Protein AF-A0A3G9IB87-F1 (afdb_monomer_lite)

pLDDT: mean 72.56, std 16.39, range [36.03, 95.62]

Foldseek 3Di:
DVQVVVLVVLADLQCLVCVQVVVQVSNQVVQVVVCLVPVQWQKKFWAWLQQWTSWIWGDDPPDIDIDDPVQTDRCNPPPQSVVLNPDDASDKDKDPWDQPAGPNDGDDDTWIKIWHWHQSDPVPPPDDDPGDRITGTMIITGHDD

InterPro domains:
  IPR029151 Periplasmic sensor-like domain superfamily [SSF103190] (5-114)

Secondary structure (DSSP, 8-state):
-HHHHHHHHHT-HHHHHHHHTT-HHHHHHHHHHHHHH-TTEEEEEEEPTTSBEEEEEEEETTEEEEPPGGG--B-TTSHHHHHHHHSPTTEEEEES----EETTEE-SS---EEEEEE-SSGGGTTS---S----EEEEEEEPP-

Sequence (145 aa):
MPLRHVRSMSEEPILLEAAARNDRDTLAVQFTILLNRNPDYAQVRWLAPDGMERVRIDRQGQHLWRVTDDQLQNKGERYYFRDAMALPWERVYVSPLDLNVEHGVIDRPFNPILNAKGDSLRRRWEGNFAGASAPLVLNVLLDHL

Radius of gyration: 14.57 Å; chains: 1; bounding box: 43×30×34 Å

Structure (mmCIF, N/CA/C/O backbone):
data_AF-A0A3G9IB87-F1
#
_entry.id   AF-A0A3G9IB87-F1
#
loop_
_atom_site.group_PDB
_atom_site.id
_atom_site.type_symbol
_atom_site.label_atom_id
_atom_site.label_alt_id
_atom_site.label_comp_id
_atom_site.label_asym_id
_atom_site.label_entity_id
_atom_site.label_seq_id
_atom_site.pdbx_PDB_ins_code
_atom_site.Cartn_x
_atom_site.Cartn_y
_atom_site.Cartn_z
_atom_site.occupancy
_atom_site.B_iso_or_equiv
_atom_site.auth_seq_id
_atom_site.auth_comp_id
_atom_site.auth_asym_id
_atom_site.au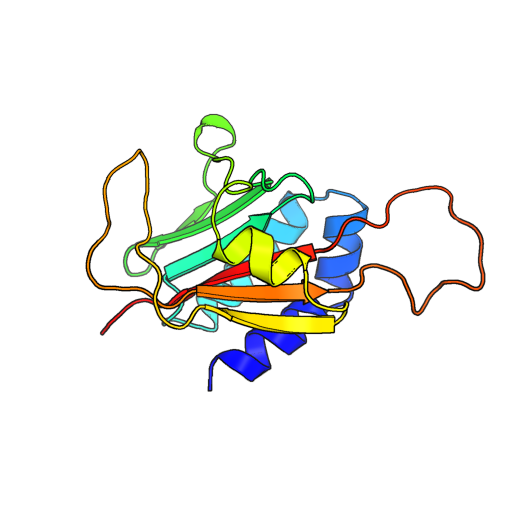th_atom_id
_atom_site.pdbx_PDB_model_num
ATOM 1 N N . MET A 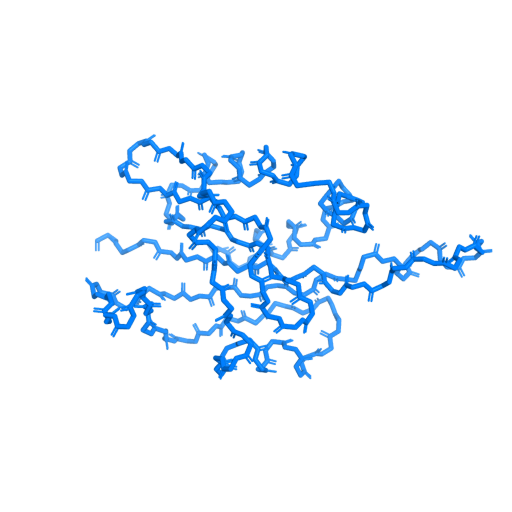1 1 ? -12.664 11.028 -6.376 1.00 49.94 1 MET A N 1
ATOM 2 C CA . MET A 1 1 ? -12.256 10.061 -7.428 1.00 49.94 1 MET A CA 1
ATOM 3 C C . MET A 1 1 ? -10.934 9.392 -7.022 1.00 49.94 1 MET A C 1
ATOM 5 O O . MET A 1 1 ? -9.883 9.806 -7.509 1.00 49.94 1 MET A O 1
ATOM 9 N N . PRO A 1 2 ? -10.975 8.394 -6.120 1.00 60.78 2 PRO A N 1
ATOM 10 C CA . PRO A 1 2 ? -9.797 7.782 -5.473 1.00 60.78 2 PRO A CA 1
ATOM 11 C C . PRO A 1 2 ? -8.722 7.254 -6.446 1.00 60.78 2 PRO A C 1
ATOM 13 O O . PRO A 1 2 ? -7.522 7.317 -6.184 1.00 60.78 2 PRO A O 1
ATOM 16 N N . LEU A 1 3 ? -9.153 6.810 -7.631 1.00 59.75 3 LEU A N 1
ATOM 17 C CA . LEU A 1 3 ? -8.324 6.135 -8.637 1.00 59.75 3 LEU A CA 1
ATOM 18 C C . LEU A 1 3 ? -7.142 6.961 -9.160 1.00 59.75 3 LEU A C 1
ATOM 20 O O . LEU A 1 3 ? -6.053 6.430 -9.368 1.00 59.75 3 LEU A O 1
ATOM 24 N N . ARG A 1 4 ? -7.338 8.270 -9.371 1.00 61.72 4 ARG A N 1
ATOM 25 C CA . ARG A 1 4 ? -6.274 9.142 -9.901 1.00 61.72 4 ARG A CA 1
ATOM 26 C C . ARG A 1 4 ? -5.162 9.369 -8.877 1.00 61.72 4 ARG A C 1
ATOM 28 O O . ARG A 1 4 ? -4.008 9.507 -9.265 1.00 61.72 4 ARG A O 1
ATOM 35 N N . HIS A 1 5 ? -5.511 9.386 -7.591 1.00 70.94 5 HIS A N 1
ATOM 36 C CA . HIS A 1 5 ? -4.565 9.649 -6.511 1.00 70.94 5 HIS A CA 1
ATOM 37 C C . HIS A 1 5 ? -3.614 8.468 -6.311 1.00 70.94 5 HIS A C 1
ATOM 39 O O . HIS A 1 5 ? -2.403 8.649 -6.307 1.00 70.94 5 HIS A O 1
ATOM 45 N N . VAL A 1 6 ? -4.148 7.247 -6.239 1.00 69.31 6 VAL A N 1
ATOM 46 C CA . VAL A 1 6 ? -3.324 6.043 -6.040 1.00 69.31 6 VAL A CA 1
ATOM 47 C C . VAL A 1 6 ? -2.422 5.762 -7.240 1.00 69.31 6 VAL A C 1
ATOM 49 O O . VAL A 1 6 ? -1.294 5.317 -7.051 1.00 69.31 6 VAL A O 1
ATOM 52 N N . ARG A 1 7 ? -2.855 6.119 -8.459 1.00 69.31 7 ARG A N 1
ATOM 53 C CA . ARG A 1 7 ? -1.968 6.116 -9.628 1.00 69.31 7 ARG A CA 1
ATOM 54 C C . ARG A 1 7 ? -0.774 7.045 -9.440 1.00 69.31 7 ARG A C 1
ATOM 56 O O . ARG A 1 7 ? 0.358 6.584 -9.524 1.00 69.31 7 ARG A O 1
ATOM 63 N N . SER A 1 8 ? -1.042 8.325 -9.169 1.00 71.56 8 SER A N 1
ATOM 64 C CA . SER A 1 8 ? 0.005 9.333 -8.962 1.00 71.56 8 SER A CA 1
ATOM 65 C C . SER A 1 8 ? 0.998 8.863 -7.906 1.00 71.56 8 SER A C 1
ATOM 67 O O . SER A 1 8 ? 2.198 8.942 -8.112 1.00 71.56 8 SER A O 1
ATOM 69 N N . MET A 1 9 ? 0.488 8.278 -6.823 1.00 73.12 9 MET A N 1
ATOM 70 C CA . MET A 1 9 ? 1.301 7.731 -5.745 1.00 73.12 9 MET A CA 1
ATOM 71 C C . MET A 1 9 ? 2.170 6.549 -6.150 1.00 73.12 9 MET A C 1
ATOM 73 O O . MET A 1 9 ? 3.340 6.507 -5.791 1.00 73.12 9 MET A O 1
ATOM 77 N N . SER A 1 10 ? 1.646 5.603 -6.928 1.00 69.00 10 SER A N 1
ATOM 78 C CA . SER A 1 10 ? 2.463 4.494 -7.437 1.00 69.00 10 SER A CA 1
ATOM 79 C C . SER A 1 10 ? 3.587 4.936 -8.379 1.00 69.00 10 SER A C 1
ATOM 81 O O . SER A 1 10 ? 4.489 4.152 -8.657 1.00 69.00 10 SER A O 1
ATOM 83 N N . GLU A 1 11 ? 3.533 6.180 -8.858 1.00 72.94 11 GLU A N 1
ATOM 84 C CA . GLU A 1 11 ? 4.521 6.798 -9.740 1.00 72.94 11 GLU A CA 1
ATOM 85 C C . GLU A 1 11 ? 5.430 7.800 -8.989 1.00 72.94 11 GLU A C 1
ATOM 87 O O . GLU A 1 11 ? 6.322 8.392 -9.600 1.00 72.94 11 GLU A O 1
ATOM 92 N N . GLU A 1 12 ? 5.248 7.991 -7.673 1.00 77.25 12 GLU A N 1
ATOM 93 C CA . GLU A 1 12 ? 6.064 8.918 -6.882 1.00 77.25 12 GLU A CA 1
ATOM 94 C C . GLU A 1 12 ? 7.510 8.410 -6.764 1.00 77.25 12 GLU A C 1
ATOM 96 O O . GLU A 1 12 ? 7.729 7.295 -6.271 1.00 77.25 12 GLU A O 1
ATOM 101 N N . PRO A 1 13 ? 8.523 9.223 -7.130 1.00 77.12 13 PRO A N 1
ATOM 102 C CA . PRO A 1 13 ? 9.922 8.798 -7.122 1.00 77.12 13 PRO A CA 1
ATOM 103 C C . PRO A 1 13 ? 10.378 8.246 -5.773 1.00 77.12 13 PRO A C 1
ATOM 105 O O . PRO A 1 13 ? 11.072 7.238 -5.725 1.00 77.12 13 PRO A O 1
ATOM 108 N N . ILE A 1 14 ? 9.934 8.857 -4.672 1.00 80.56 14 ILE A N 1
ATOM 109 C CA . ILE A 1 14 ? 10.300 8.419 -3.322 1.00 80.56 14 ILE A CA 1
ATOM 110 C C . ILE A 1 14 ? 9.769 7.018 -2.994 1.00 80.56 14 ILE A C 1
ATOM 112 O O . ILE A 1 14 ? 10.463 6.240 -2.348 1.00 80.56 14 ILE A O 1
ATOM 116 N N . LEU A 1 15 ? 8.566 6.670 -3.461 1.00 80.19 15 LEU A N 1
ATOM 117 C CA . LEU A 1 15 ? 7.982 5.346 -3.245 1.00 80.19 15 LEU A CA 1
ATOM 118 C C . LEU A 1 15 ? 8.676 4.294 -4.111 1.00 80.19 15 LEU A C 1
ATOM 120 O O . LEU A 1 15 ? 8.956 3.197 -3.630 1.00 80.19 15 LEU A O 1
ATOM 124 N N . LEU A 1 16 ? 9.004 4.640 -5.356 1.00 75.19 16 LEU A N 1
ATOM 125 C CA . LEU A 1 16 ? 9.731 3.757 -6.267 1.00 75.19 16 LEU A CA 1
ATOM 126 C C . LEU A 1 16 ? 11.168 3.504 -5.792 1.00 75.19 16 LEU A C 1
ATOM 128 O O . LEU A 1 16 ? 11.613 2.357 -5.767 1.00 75.19 16 LEU A O 1
ATOM 132 N N . GLU A 1 17 ? 11.881 4.546 -5.358 1.00 76.69 17 GLU A N 1
ATOM 133 C CA . GLU A 1 17 ? 13.236 4.430 -4.813 1.00 76.69 17 GLU A CA 1
ATOM 134 C C . GLU A 1 17 ? 13.254 3.636 -3.505 1.00 76.69 17 GLU A C 1
ATOM 136 O O . GLU A 1 17 ? 14.109 2.764 -3.330 1.00 76.69 17 GLU A O 1
ATOM 141 N N . ALA A 1 18 ? 12.297 3.891 -2.608 1.00 81.69 18 ALA A N 1
ATOM 142 C CA . ALA A 1 18 ? 12.182 3.148 -1.361 1.00 81.69 18 ALA A CA 1
ATOM 143 C C . ALA A 1 18 ? 11.848 1.670 -1.615 1.00 81.69 18 ALA A C 1
ATOM 145 O O . ALA A 1 18 ? 12.480 0.794 -1.029 1.00 81.69 18 ALA A O 1
ATOM 146 N N . ALA A 1 19 ? 10.939 1.364 -2.546 1.00 78.31 19 ALA A N 1
ATOM 147 C CA . ALA A 1 19 ? 10.640 -0.015 -2.934 1.00 78.31 19 ALA A CA 1
ATOM 148 C C . ALA A 1 19 ? 11.848 -0.718 -3.574 1.00 78.31 19 ALA A C 1
ATOM 150 O O . ALA A 1 19 ? 12.159 -1.851 -3.203 1.00 78.31 19 ALA A O 1
ATOM 151 N N . ALA A 1 20 ? 12.576 -0.044 -4.471 1.00 76.62 20 ALA A N 1
ATOM 152 C CA . ALA A 1 20 ? 13.776 -0.587 -5.114 1.00 76.62 20 ALA A CA 1
ATOM 153 C C . ALA A 1 20 ? 14.899 -0.885 -4.107 1.00 76.62 20 ALA A C 1
ATOM 155 O O . ALA A 1 20 ? 15.605 -1.884 -4.233 1.00 76.62 20 ALA A O 1
ATOM 156 N N . ARG A 1 21 ? 15.038 -0.046 -3.073 1.00 81.44 21 ARG A N 1
ATOM 157 C CA . ARG A 1 21 ? 15.993 -0.239 -1.969 1.00 81.44 21 ARG A CA 1
ATOM 158 C C . ARG A 1 21 ? 15.459 -1.151 -0.861 1.00 81.44 21 ARG A C 1
ATOM 160 O O . ARG A 1 21 ? 16.196 -1.443 0.077 1.00 81.44 21 ARG A O 1
ATOM 167 N N . ASN A 1 22 ? 14.202 -1.598 -0.956 1.00 81.19 22 ASN A N 1
ATOM 168 C CA . ASN A 1 22 ? 13.482 -2.295 0.110 1.00 81.19 22 ASN A CA 1
ATOM 169 C C . ASN A 1 22 ? 13.542 -1.528 1.456 1.00 81.19 22 ASN A C 1
ATOM 171 O O . ASN A 1 22 ? 13.616 -2.121 2.532 1.00 81.19 22 ASN A O 1
ATOM 175 N N . ASP A 1 23 ? 13.496 -0.197 1.385 1.00 88.44 23 ASP A N 1
ATOM 176 C CA . ASP A 1 23 ? 13.420 0.716 2.523 1.00 88.44 23 ASP A CA 1
ATOM 177 C C . ASP A 1 23 ? 11.982 0.755 3.063 1.00 88.44 23 ASP A C 1
ATOM 179 O O . ASP A 1 23 ? 11.129 1.548 2.649 1.00 88.44 23 ASP A O 1
ATOM 183 N N . ARG A 1 24 ? 11.704 -0.170 3.984 1.00 90.25 24 ARG A N 1
ATOM 184 C CA . ARG A 1 24 ? 10.374 -0.357 4.575 1.00 90.25 24 ARG A CA 1
ATOM 185 C C . ARG A 1 24 ? 9.939 0.822 5.444 1.00 90.25 24 ARG A C 1
ATOM 187 O O . ARG A 1 24 ? 8.739 1.053 5.574 1.00 90.25 24 ARG A O 1
ATOM 194 N N . ASP A 1 25 ? 10.882 1.554 6.026 1.00 93.19 25 ASP A N 1
ATOM 195 C CA . ASP A 1 25 ? 10.580 2.653 6.943 1.00 93.19 25 ASP A CA 1
ATOM 196 C C . ASP A 1 25 ? 10.143 3.891 6.166 1.00 93.19 25 ASP A C 1
ATOM 198 O O . ASP A 1 25 ? 9.103 4.475 6.479 1.00 93.19 25 ASP A O 1
ATOM 202 N N . THR A 1 26 ? 10.847 4.219 5.079 1.00 90.94 26 THR A N 1
ATOM 203 C CA . THR A 1 26 ? 10.412 5.281 4.163 1.00 90.94 26 THR A CA 1
ATOM 204 C C . THR A 1 26 ? 9.036 4.971 3.576 1.00 90.94 26 THR A C 1
ATOM 206 O O . THR A 1 26 ? 8.158 5.837 3.580 1.00 90.94 26 THR A O 1
ATOM 209 N N . LEU A 1 27 ? 8.795 3.730 3.134 1.00 89.31 27 LEU A N 1
ATOM 210 C CA . LEU A 1 27 ? 7.478 3.313 2.63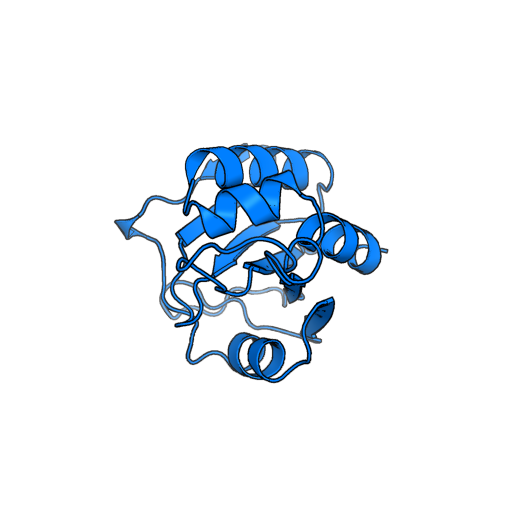7 1.00 89.31 27 LEU A CA 1
ATOM 211 C C . LEU A 1 27 ? 6.383 3.466 3.702 1.00 89.31 27 LEU A C 1
ATOM 213 O O . LEU A 1 27 ? 5.320 4.011 3.408 1.00 89.31 27 LEU A O 1
ATOM 217 N N . ALA A 1 28 ? 6.642 3.046 4.944 1.00 92.94 28 ALA A N 1
ATOM 218 C CA . ALA A 1 28 ? 5.689 3.177 6.045 1.00 92.94 28 ALA A CA 1
ATOM 219 C C . ALA A 1 28 ? 5.335 4.643 6.342 1.00 92.94 28 ALA A C 1
ATOM 221 O O . ALA A 1 28 ? 4.160 4.968 6.534 1.00 92.94 28 ALA A O 1
ATOM 222 N N . VAL A 1 29 ? 6.324 5.543 6.328 1.00 94.12 29 VAL A N 1
ATOM 223 C CA . VAL A 1 29 ? 6.101 6.989 6.490 1.00 94.12 29 VAL A CA 1
ATOM 224 C C . VAL A 1 29 ? 5.232 7.538 5.356 1.00 94.12 29 VAL A C 1
ATOM 226 O O . VAL A 1 29 ? 4.240 8.221 5.616 1.00 94.12 29 VAL A O 1
ATOM 229 N N . GLN A 1 30 ? 5.549 7.207 4.102 1.00 90.44 30 GLN A N 1
ATOM 230 C CA . GLN A 1 30 ? 4.779 7.679 2.947 1.00 90.44 30 GLN A CA 1
ATOM 231 C C . GLN A 1 30 ? 3.344 7.137 2.941 1.00 90.44 30 GLN A C 1
ATOM 233 O O . GLN A 1 30 ? 2.404 7.877 2.650 1.00 90.44 30 GLN A O 1
ATOM 238 N N . PHE A 1 31 ? 3.147 5.873 3.319 1.00 90.75 31 PHE A N 1
ATOM 239 C CA . PHE A 1 31 ? 1.814 5.288 3.456 1.00 90.75 31 PHE A CA 1
ATOM 240 C C . PHE A 1 31 ? 1.028 5.955 4.581 1.00 90.75 31 PHE A C 1
ATOM 242 O O . PHE A 1 31 ? -0.129 6.309 4.387 1.00 90.75 31 PHE A O 1
ATOM 249 N N . THR A 1 32 ? 1.659 6.240 5.718 1.00 92.38 32 THR A N 1
ATOM 250 C CA . THR A 1 32 ? 1.013 6.978 6.814 1.00 92.38 32 THR A CA 1
ATOM 251 C C . THR A 1 32 ? 0.541 8.363 6.356 1.00 92.38 32 THR A C 1
ATOM 253 O O . THR A 1 32 ? -0.581 8.771 6.654 1.00 92.38 32 THR A O 1
ATOM 256 N N . ILE A 1 33 ? 1.356 9.083 5.574 1.00 91.44 33 ILE A N 1
ATOM 257 C CA . ILE A 1 33 ? 0.971 10.371 4.970 1.00 91.44 33 ILE A CA 1
ATOM 258 C C . ILE A 1 33 ? -0.207 10.198 4.000 1.00 91.44 33 ILE A C 1
ATOM 260 O O . ILE A 1 33 ? -1.139 11.005 4.023 1.00 91.44 33 ILE A O 1
ATOM 264 N N . LEU A 1 34 ? -0.186 9.154 3.166 1.00 87.25 34 LEU A N 1
ATOM 265 C CA . LEU A 1 34 ? -1.269 8.829 2.237 1.00 87.25 34 LEU A CA 1
ATOM 266 C C . LEU A 1 34 ? -2.591 8.599 2.962 1.00 87.25 34 LEU A C 1
ATOM 268 O O . LEU A 1 34 ? -3.577 9.253 2.615 1.00 87.25 34 LEU A O 1
ATOM 272 N N . LEU A 1 35 ? -2.611 7.705 3.956 1.00 89.44 35 LEU A N 1
ATOM 273 C CA . LEU A 1 35 ? -3.824 7.431 4.716 1.00 89.44 35 LEU A CA 1
ATOM 274 C C . LEU A 1 35 ? -4.299 8.715 5.397 1.00 89.44 35 LEU A C 1
ATOM 276 O O . LEU A 1 35 ? -5.461 9.066 5.245 1.00 89.44 35 LEU A O 1
ATOM 280 N N . ASN A 1 36 ? -3.424 9.481 6.058 1.00 90.62 36 ASN A N 1
ATOM 281 C CA . ASN A 1 36 ? -3.812 10.742 6.707 1.00 90.62 36 ASN A CA 1
ATOM 282 C C . ASN A 1 36 ? -4.499 11.742 5.762 1.00 90.62 36 ASN A C 1
ATOM 284 O O . ASN A 1 36 ? -5.405 12.455 6.184 1.00 90.62 36 ASN A O 1
ATOM 288 N N . ARG A 1 37 ? -4.095 11.795 4.487 1.00 89.00 37 ARG A N 1
ATOM 289 C CA . ARG A 1 37 ? -4.698 12.680 3.474 1.00 89.00 37 ARG A CA 1
ATOM 290 C C . ARG A 1 37 ? -5.982 12.132 2.855 1.00 89.00 37 ARG A C 1
ATOM 292 O O . ARG A 1 37 ? -6.713 12.895 2.232 1.00 89.00 37 ARG A O 1
ATOM 299 N N . ASN A 1 38 ? -6.240 10.835 2.998 1.00 85.81 38 ASN A N 1
ATOM 300 C CA . ASN A 1 38 ? -7.375 10.144 2.400 1.00 85.81 38 ASN A CA 1
ATOM 301 C C . ASN A 1 38 ? -8.116 9.371 3.506 1.00 85.81 38 ASN A C 1
ATOM 303 O O . ASN A 1 38 ? -7.846 8.186 3.709 1.00 85.81 38 ASN A O 1
ATOM 307 N N . PRO A 1 39 ? -9.018 10.037 4.252 1.00 86.25 39 PRO A N 1
ATOM 308 C CA . PRO A 1 39 ? -9.735 9.430 5.376 1.00 86.25 39 PRO A CA 1
ATOM 309 C C . PRO A 1 39 ? -10.518 8.170 4.997 1.00 86.25 39 PRO A C 1
ATOM 311 O O . PRO A 1 39 ? -10.594 7.254 5.805 1.00 86.25 39 PRO A O 1
ATOM 314 N N . ASP A 1 40 ? -11.001 8.101 3.755 1.00 83.56 40 ASP A N 1
ATOM 315 C CA . ASP A 1 40 ? -11.740 6.958 3.208 1.00 83.56 40 ASP A CA 1
ATOM 316 C C . ASP A 1 40 ? -10.852 5.724 2.967 1.00 83.56 40 ASP A C 1
ATOM 318 O O . ASP A 1 40 ? -11.333 4.708 2.478 1.00 83.56 40 ASP A O 1
ATOM 322 N N . TYR A 1 41 ? -9.537 5.799 3.201 1.00 86.12 41 TYR A N 1
ATOM 323 C CA . TYR A 1 41 ? -8.631 4.662 3.029 1.00 86.12 41 TYR A CA 1
ATOM 324 C C . TYR A 1 41 ? -8.447 3.964 4.373 1.00 86.12 41 TYR A C 1
ATOM 326 O O . TYR A 1 41 ? -7.843 4.518 5.298 1.00 86.12 41 TYR A O 1
ATOM 334 N N . ALA A 1 42 ? -8.940 2.729 4.446 1.00 86.81 42 ALA A N 1
ATOM 335 C CA . ALA A 1 42 ? -8.813 1.855 5.604 1.00 86.81 42 ALA A CA 1
ATOM 336 C C . ALA A 1 42 ? -7.413 1.238 5.704 1.00 86.81 42 ALA A C 1
ATOM 338 O O . ALA A 1 42 ? -6.911 0.998 6.797 1.00 86.81 42 ALA A O 1
ATOM 339 N N . GLN A 1 43 ? -6.766 0.971 4.567 1.00 88.81 43 GLN A N 1
ATOM 340 C CA . GLN A 1 43 ? -5.489 0.263 4.547 1.00 88.81 43 GLN A CA 1
ATOM 341 C C . GLN A 1 43 ? -4.685 0.573 3.289 1.00 88.81 43 GLN A C 1
ATOM 343 O O . GLN A 1 43 ? -5.248 0.737 2.207 1.00 88.81 43 GLN A O 1
ATOM 348 N N . VAL A 1 44 ? -3.357 0.575 3.421 1.00 89.56 44 VAL A N 1
ATOM 349 C CA . VAL A 1 44 ? -2.414 0.586 2.296 1.00 89.56 44 VAL A CA 1
ATOM 350 C C . VAL A 1 44 ? -1.317 -0.444 2.536 1.00 89.56 44 VAL A C 1
ATOM 352 O O . VAL A 1 44 ? -0.726 -0.490 3.616 1.00 89.56 44 VAL A O 1
ATOM 355 N N . ARG A 1 45 ? -1.006 -1.249 1.516 1.00 89.38 45 ARG A N 1
ATOM 356 C CA . ARG A 1 45 ? 0.071 -2.244 1.571 1.00 89.38 45 ARG A CA 1
ATOM 357 C C . ARG A 1 45 ? 0.974 -2.219 0.341 1.00 89.38 45 ARG A C 1
ATOM 359 O O . ARG A 1 45 ? 0.520 -1.949 -0.771 1.00 89.38 45 ARG A O 1
ATOM 366 N N . TRP A 1 46 ? 2.240 -2.562 0.562 1.00 87.44 46 TRP A N 1
ATOM 367 C CA . TRP A 1 46 ? 3.201 -2.916 -0.477 1.00 87.44 46 TRP A CA 1
ATOM 368 C C . TRP A 1 46 ? 3.347 -4.437 -0.534 1.00 87.44 46 TRP A C 1
ATOM 370 O O . TRP A 1 46 ? 3.715 -5.063 0.466 1.00 87.44 46 TRP A O 1
ATOM 380 N N . LEU A 1 47 ? 3.078 -5.010 -1.707 1.00 83.75 47 LEU A N 1
ATOM 381 C CA . LEU A 1 47 ? 3.285 -6.428 -1.996 1.00 83.75 47 LEU A CA 1
ATOM 382 C C . LEU A 1 47 ? 4.562 -6.617 -2.823 1.00 83.75 47 LEU A C 1
ATOM 384 O O . LEU A 1 47 ? 4.799 -5.906 -3.803 1.00 83.75 47 LEU A O 1
ATOM 388 N N . ALA A 1 48 ? 5.372 -7.597 -2.428 1.00 83.38 48 ALA A N 1
ATOM 389 C CA . ALA A 1 48 ? 6.491 -8.092 -3.216 1.00 83.38 48 ALA A CA 1
ATOM 390 C C . ALA A 1 48 ? 5.998 -8.875 -4.457 1.00 83.38 48 ALA A C 1
ATOM 392 O O . ALA A 1 48 ? 4.816 -9.218 -4.545 1.00 83.38 48 ALA A O 1
ATOM 393 N N . PRO A 1 49 ? 6.878 -9.181 -5.434 1.00 79.56 49 PRO A N 1
ATOM 394 C CA . PRO A 1 49 ? 6.482 -9.859 -6.676 1.00 79.56 49 PRO A CA 1
ATOM 395 C C . PRO A 1 49 ? 5.904 -11.268 -6.487 1.00 79.56 49 PRO A C 1
ATOM 397 O O . PRO A 1 49 ? 5.202 -11.763 -7.363 1.00 79.56 49 PRO A O 1
ATOM 400 N N . ASP A 1 50 ? 6.197 -11.906 -5.356 1.00 83.38 50 ASP A N 1
ATOM 401 C CA . ASP A 1 50 ? 5.651 -13.198 -4.929 1.00 83.38 50 ASP A CA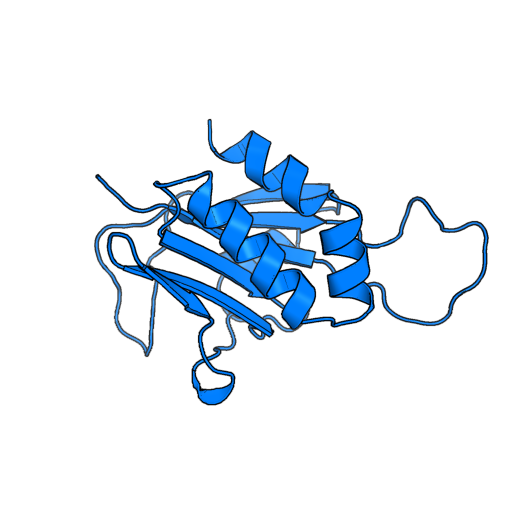 1
ATOM 402 C C . ASP A 1 50 ? 4.305 -13.075 -4.188 1.00 83.38 50 ASP A C 1
ATOM 404 O O . ASP A 1 50 ? 3.711 -14.080 -3.799 1.00 83.38 50 ASP A O 1
ATOM 408 N N . GLY A 1 51 ? 3.816 -11.847 -3.992 1.00 83.25 51 GLY A N 1
ATOM 409 C CA . GLY A 1 51 ? 2.589 -11.539 -3.270 1.00 83.25 51 GLY A CA 1
ATOM 410 C C . GLY A 1 51 ? 2.754 -11.438 -1.758 1.00 83.25 51 GLY A C 1
ATOM 411 O O . GLY A 1 51 ? 1.747 -11.282 -1.068 1.00 83.25 51 GLY A O 1
ATOM 412 N N . MET A 1 52 ? 3.977 -11.504 -1.224 1.00 89.25 52 MET A N 1
ATOM 413 C CA . MET A 1 52 ? 4.214 -11.310 0.205 1.00 89.25 52 MET A CA 1
ATOM 414 C C . MET A 1 52 ? 4.083 -9.834 0.590 1.00 89.25 52 MET A C 1
ATOM 416 O O . MET A 1 52 ? 4.703 -8.962 -0.022 1.00 89.25 52 MET A O 1
ATOM 420 N N . GLU A 1 53 ? 3.309 -9.540 1.633 1.00 90.12 53 GLU A N 1
ATOM 421 C CA . GLU A 1 53 ? 3.264 -8.203 2.223 1.00 90.12 53 GLU A CA 1
ATOM 422 C C . GLU A 1 53 ? 4.629 -7.830 2.817 1.00 90.12 53 GLU A C 1
ATOM 424 O O . GLU A 1 53 ? 5.275 -8.616 3.509 1.00 90.12 53 GLU A O 1
ATOM 429 N N . ARG A 1 54 ? 5.090 -6.612 2.521 1.00 90.56 54 ARG A N 1
ATOM 430 C CA . ARG A 1 54 ? 6.373 -6.076 3.010 1.00 90.56 54 ARG A CA 1
ATOM 431 C C . ARG A 1 54 ? 6.188 -4.887 3.941 1.00 90.56 54 ARG A C 1
ATOM 433 O O . ARG A 1 54 ? 6.991 -4.686 4.846 1.00 90.56 54 ARG A O 1
ATOM 440 N N . VAL A 1 55 ? 5.150 -4.093 3.688 1.00 92.56 55 VAL A N 1
ATOM 441 C CA . VAL A 1 55 ? 4.709 -2.974 4.524 1.00 92.56 55 VAL A CA 1
ATOM 442 C C . VAL A 1 55 ? 3.193 -2.914 4.439 1.00 92.56 55 VAL A C 1
ATOM 444 O O . VAL A 1 55 ? 2.643 -2.978 3.341 1.00 92.56 55 VAL A O 1
ATOM 447 N N . ARG A 1 56 ? 2.531 -2.757 5.583 1.00 94.31 56 ARG A N 1
ATOM 448 C CA . ARG A 1 56 ? 1.083 -2.582 5.694 1.00 94.31 56 ARG A CA 1
ATOM 449 C C . ARG A 1 56 ? 0.798 -1.542 6.772 1.00 94.31 56 ARG A C 1
ATOM 451 O O . ARG A 1 56 ? 1.301 -1.671 7.887 1.00 94.31 56 ARG A O 1
ATOM 458 N N . ILE A 1 57 ? 0.031 -0.517 6.412 1.00 94.62 57 ILE A N 1
ATOM 459 C CA . ILE A 1 57 ? -0.518 0.468 7.343 1.00 94.62 57 ILE A CA 1
ATOM 460 C C . ILE A 1 57 ? -2.032 0.317 7.336 1.00 94.62 57 ILE A C 1
ATOM 462 O O . ILE A 1 57 ? -2.642 0.381 6.266 1.00 94.62 57 ILE A O 1
ATOM 466 N N . ASP A 1 58 ? -2.604 0.170 8.522 1.00 92.25 58 ASP A N 1
ATOM 467 C CA . ASP A 1 58 ? -4.044 0.063 8.730 1.00 92.25 58 ASP A CA 1
ATOM 468 C C . ASP A 1 58 ? -4.569 1.293 9.473 1.00 92.25 58 ASP A C 1
ATOM 470 O O . ASP A 1 58 ? -3.828 1.980 10.184 1.00 92.25 58 ASP A O 1
ATOM 474 N N . ARG A 1 59 ? -5.867 1.546 9.311 1.00 91.25 59 ARG A N 1
ATOM 475 C CA . ARG A 1 59 ? -6.645 2.564 10.011 1.00 91.25 59 ARG A CA 1
ATOM 476 C C . ARG A 1 59 ? -7.722 1.908 10.874 1.00 91.25 59 ARG A C 1
ATOM 478 O O . ARG A 1 59 ? -8.451 1.036 10.420 1.00 91.25 59 ARG A O 1
ATOM 485 N N . GLN A 1 60 ? -7.885 2.413 12.094 1.00 86.69 60 GLN A N 1
ATOM 486 C CA . GLN A 1 60 ? -8.990 2.112 13.014 1.00 86.69 60 GLN A CA 1
ATOM 487 C C . GLN A 1 60 ? -9.433 3.437 13.606 1.00 86.69 60 GLN A C 1
ATOM 489 O O . GLN A 1 60 ? -8.749 4.045 14.436 1.00 86.69 60 GLN A O 1
ATOM 494 N N . GLY A 1 61 ? -10.564 3.929 13.106 1.00 84.00 61 GLY A N 1
ATOM 495 C CA . GLY A 1 61 ? -11.017 5.284 13.379 1.00 84.00 61 GLY A CA 1
ATOM 496 C C . GLY A 1 61 ? -9.956 6.317 12.983 1.00 84.00 61 GLY A C 1
ATOM 497 O O . GLY A 1 61 ? -9.613 6.473 11.811 1.00 84.00 61 GLY A O 1
ATOM 498 N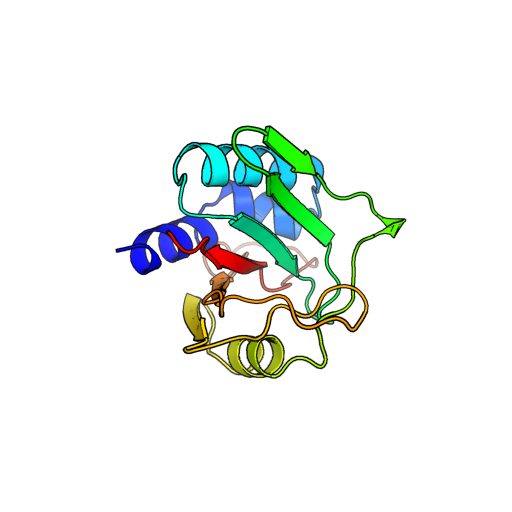 N . GLN A 1 62 ? -9.436 7.040 13.975 1.00 84.69 62 GLN A N 1
ATOM 499 C CA . GLN A 1 62 ? -8.456 8.113 13.769 1.00 84.69 62 GLN A CA 1
ATOM 500 C C . GLN A 1 62 ? -6.999 7.656 13.910 1.00 84.69 62 GLN A C 1
ATOM 502 O O . GLN A 1 62 ? -6.091 8.451 13.675 1.00 84.69 62 GLN A O 1
ATOM 507 N N . HIS A 1 63 ? -6.757 6.402 14.301 1.00 90.81 63 HIS A N 1
ATOM 508 C CA . HIS A 1 63 ? -5.405 5.900 14.503 1.00 90.81 63 HIS A CA 1
ATOM 509 C C . HIS A 1 63 ? -4.901 5.143 13.276 1.00 90.81 63 HIS A C 1
ATOM 511 O O . HIS A 1 63 ? -5.648 4.375 12.669 1.00 90.81 63 HIS A O 1
ATOM 517 N N . LEU A 1 64 ? -3.628 5.364 12.947 1.00 93.81 64 LEU A N 1
ATOM 518 C CA . LEU A 1 64 ? -2.890 4.628 11.930 1.00 93.81 64 LEU A CA 1
ATOM 519 C C . LEU A 1 64 ? -1.774 3.843 12.608 1.00 93.81 64 LEU A C 1
ATOM 521 O O . LEU A 1 64 ? -1.014 4.427 13.381 1.00 93.81 64 LEU A O 1
ATOM 525 N N . TRP A 1 65 ? -1.631 2.561 12.286 1.00 95.19 65 TRP A N 1
ATOM 526 C CA . TRP A 1 65 ? -0.500 1.762 12.759 1.00 95.19 65 TRP A CA 1
ATOM 527 C C . TRP A 1 65 ? 0.107 0.938 11.636 1.00 95.19 65 TRP A C 1
ATOM 529 O O . TRP A 1 65 ? -0.563 0.500 10.700 1.00 95.19 65 TRP A O 1
ATOM 539 N N . ARG A 1 66 ? 1.416 0.719 11.758 1.00 95.62 66 ARG A N 1
ATOM 540 C CA . ARG A 1 66 ? 2.144 -0.233 10.931 1.00 95.62 66 ARG A CA 1
ATOM 541 C C . ARG A 1 66 ? 1.953 -1.628 11.503 1.00 95.62 66 ARG A C 1
ATOM 543 O O . ARG A 1 66 ? 2.235 -1.854 12.677 1.00 95.62 66 ARG A O 1
ATOM 550 N N . VAL A 1 67 ? 1.516 -2.549 10.658 1.00 93.88 67 VAL A N 1
ATOM 551 C CA . VAL A 1 67 ? 1.397 -3.965 11.009 1.00 93.88 67 VAL A CA 1
ATOM 552 C C . VAL A 1 67 ? 2.785 -4.586 11.127 1.00 93.88 67 VAL A C 1
ATOM 554 O O . VAL A 1 67 ? 3.686 -4.274 10.341 1.00 93.88 67 VAL A O 1
ATOM 557 N N . THR A 1 68 ? 2.967 -5.416 12.152 1.00 93.88 68 THR A N 1
ATOM 558 C CA . THR A 1 68 ? 4.245 -6.056 12.469 1.00 93.88 68 THR A CA 1
ATOM 559 C C . THR A 1 68 ? 4.559 -7.184 11.491 1.00 93.88 68 THR A C 1
ATOM 561 O O . THR A 1 68 ? 3.662 -7.776 10.890 1.00 93.88 68 THR A O 1
ATOM 564 N N . ASP A 1 69 ? 5.849 -7.488 11.324 1.00 91.56 69 ASP A N 1
ATOM 565 C CA . ASP A 1 69 ? 6.333 -8.461 10.337 1.00 91.56 69 ASP A CA 1
ATOM 566 C C . ASP A 1 69 ? 5.716 -9.867 10.517 1.00 91.56 69 ASP A C 1
ATOM 568 O O . ASP A 1 69 ? 5.503 -10.566 9.529 1.00 91.56 69 ASP A O 1
ATOM 572 N N . ASP A 1 70 ? 5.385 -10.270 11.747 1.00 93.50 70 ASP A N 1
ATOM 573 C CA . ASP A 1 70 ? 4.748 -11.555 12.076 1.00 93.50 70 ASP A CA 1
ATOM 574 C C . ASP A 1 70 ? 3.269 -11.647 11.662 1.00 93.50 70 ASP A C 1
ATOM 576 O O . ASP A 1 70 ? 2.732 -12.746 11.530 1.00 93.50 70 ASP A O 1
ATOM 580 N N . GLN A 1 71 ? 2.620 -10.506 11.418 1.00 91.94 71 GLN A N 1
ATOM 581 C CA . GLN A 1 71 ? 1.219 -10.412 11.000 1.00 91.94 71 GLN A CA 1
ATOM 582 C C . GLN A 1 71 ? 1.054 -10.177 9.489 1.00 91.94 71 GLN A C 1
ATOM 584 O O . GLN A 1 71 ? -0.072 -10.187 8.979 1.00 91.94 71 GLN A O 1
ATOM 589 N N . LEU A 1 72 ? 2.158 -9.964 8.765 1.00 91.62 72 LEU A N 1
ATOM 590 C CA . LEU A 1 72 ? 2.157 -9.811 7.311 1.00 91.62 72 LEU A CA 1
ATOM 591 C C . LEU A 1 72 ? 1.809 -11.137 6.631 1.00 91.62 72 LEU A C 1
ATOM 593 O O . LEU A 1 72 ? 2.269 -12.210 7.020 1.00 91.62 72 LEU A O 1
ATOM 597 N N . GLN A 1 73 ? 0.994 -11.062 5.585 1.00 89.88 73 GLN A N 1
ATOM 598 C CA . GLN A 1 73 ? 0.443 -12.236 4.915 1.00 89.88 73 GLN A CA 1
ATOM 599 C C . GLN A 1 73 ? 0.901 -12.326 3.461 1.00 89.88 73 GLN A C 1
ATOM 601 O O . GLN A 1 73 ? 1.182 -11.326 2.800 1.00 89.88 73 GLN A O 1
ATOM 606 N N . ASN A 1 74 ? 0.910 -13.547 2.927 1.00 88.50 74 ASN A N 1
ATOM 607 C CA . ASN A 1 74 ? 1.065 -13.763 1.495 1.00 88.50 74 ASN A CA 1
ATOM 608 C C . ASN A 1 74 ? -0.309 -13.700 0.806 1.00 88.50 74 ASN A C 1
ATOM 610 O O . ASN A 1 74 ? -1.248 -14.403 1.185 1.00 88.50 74 ASN A O 1
ATOM 614 N N . LYS A 1 75 ? -0.429 -12.842 -0.209 1.00 84.88 75 LYS A N 1
ATOM 615 C CA . LYS A 1 75 ? -1.634 -12.639 -1.025 1.00 84.88 75 LYS A CA 1
ATOM 616 C C . LYS A 1 75 ? -1.438 -13.056 -2.490 1.00 84.88 75 LYS A C 1
ATOM 618 O O . LYS A 1 75 ? -2.311 -12.796 -3.312 1.00 84.88 75 LYS A O 1
ATOM 623 N N . GLY A 1 76 ? -0.344 -13.744 -2.818 1.00 83.81 76 GLY A N 1
ATOM 624 C CA . GLY A 1 76 ? 0.027 -14.155 -4.176 1.00 83.81 76 GLY A CA 1
ATOM 625 C C . GLY A 1 76 ? -0.998 -15.054 -4.874 1.00 83.81 76 GLY A C 1
ATOM 626 O O . GLY A 1 76 ? -1.139 -15.040 -6.098 1.00 83.81 76 GLY A O 1
ATOM 627 N N . GLU A 1 77 ? -1.776 -15.811 -4.103 1.00 83.31 77 GLU A N 1
ATOM 628 C CA . GLU A 1 77 ? -2.839 -16.662 -4.643 1.00 83.31 77 GLU A CA 1
ATOM 629 C C . GLU A 1 77 ? -4.152 -15.922 -4.909 1.00 83.31 77 GLU A C 1
ATOM 631 O O . GLU A 1 77 ? -5.051 -16.470 -5.549 1.00 83.31 77 GLU A O 1
ATOM 636 N N . ARG A 1 78 ? -4.281 -14.673 -4.450 1.00 79.31 78 ARG A N 1
ATOM 637 C CA . ARG A 1 78 ? -5.508 -13.898 -4.621 1.00 79.31 78 ARG A CA 1
ATOM 638 C C . ARG A 1 78 ? -5.651 -13.451 -6.071 1.00 79.31 78 ARG A C 1
ATOM 640 O O . ARG A 1 78 ? -4.704 -12.956 -6.679 1.00 79.31 78 ARG A O 1
ATOM 647 N N . TYR A 1 79 ? -6.862 -13.585 -6.610 1.00 76.00 79 TYR A N 1
ATOM 648 C CA . TYR A 1 79 ? -7.144 -13.238 -8.004 1.00 76.00 79 TYR A CA 1
ATOM 649 C C . TYR A 1 79 ? -6.784 -11.776 -8.312 1.00 76.00 79 TYR A C 1
ATOM 651 O O . TYR A 1 79 ? -6.128 -11.532 -9.312 1.00 76.00 79 TYR A O 1
ATOM 659 N N . TYR A 1 80 ? -7.079 -10.823 -7.414 1.00 73.44 80 TYR A N 1
ATOM 660 C CA . TYR A 1 80 ? -6.738 -9.410 -7.616 1.00 73.44 80 TYR A CA 1
ATOM 661 C C . TYR A 1 80 ? -5.233 -9.172 -7.769 1.00 73.44 80 TYR A C 1
ATOM 663 O O . TYR A 1 80 ? -4.818 -8.275 -8.499 1.00 73.44 80 TYR A O 1
ATOM 671 N N . PHE A 1 81 ? -4.408 -9.969 -7.082 1.00 78.69 81 PHE A N 1
ATOM 672 C CA . PHE A 1 81 ? -2.959 -9.890 -7.199 1.00 78.69 81 PHE A CA 1
ATOM 673 C C . PHE A 1 81 ? -2.512 -10.468 -8.539 1.00 78.69 81 PHE A C 1
ATOM 675 O O . PHE A 1 81 ? -1.751 -9.828 -9.262 1.00 78.69 81 PHE A O 1
ATOM 682 N N . ARG A 1 82 ? -3.031 -11.644 -8.909 1.00 81.19 82 ARG A N 1
ATOM 683 C CA . ARG A 1 82 ? -2.740 -12.289 -10.198 1.00 81.19 82 ARG A CA 1
ATOM 684 C C . ARG A 1 82 ? -3.147 -11.405 -11.380 1.00 81.19 82 ARG A C 1
ATOM 686 O O . ARG A 1 82 ? -2.345 -11.207 -12.290 1.00 81.19 82 ARG A O 1
ATOM 693 N N . ASP A 1 83 ? -4.337 -10.817 -11.322 1.00 78.06 83 ASP A N 1
ATOM 694 C CA . ASP A 1 83 ? -4.870 -9.907 -12.335 1.00 78.06 83 ASP A CA 1
ATOM 695 C C . ASP A 1 83 ? -4.022 -8.636 -12.439 1.00 78.06 83 ASP A C 1
ATOM 697 O O . ASP A 1 83 ? -3.622 -8.250 -13.537 1.00 78.06 83 ASP A O 1
ATOM 701 N N . ALA A 1 84 ? -3.672 -8.013 -11.307 1.00 75.19 84 ALA A N 1
ATOM 702 C CA . ALA A 1 84 ? -2.795 -6.843 -11.295 1.00 75.19 84 ALA A CA 1
ATOM 703 C C . ALA A 1 84 ? -1.395 -7.161 -11.851 1.00 75.19 84 ALA A C 1
ATOM 705 O O . ALA A 1 84 ? -0.812 -6.352 -12.576 1.00 75.19 84 ALA A O 1
ATOM 706 N N . MET A 1 85 ? -0.859 -8.348 -11.560 1.00 77.50 85 MET A N 1
ATOM 707 C CA . MET A 1 85 ? 0.436 -8.792 -12.079 1.00 77.50 85 MET A CA 1
ATOM 708 C C . MET A 1 85 ? 0.409 -9.060 -13.585 1.00 77.50 85 MET A C 1
ATOM 710 O O . MET A 1 85 ? 1.405 -8.766 -14.255 1.00 77.50 85 MET A O 1
ATOM 714 N N . ALA A 1 86 ? -0.722 -9.536 -14.116 1.00 80.81 86 ALA A N 1
ATOM 715 C CA . ALA A 1 86 ? -0.946 -9.754 -15.544 1.00 80.81 86 ALA A CA 1
ATOM 716 C C . ALA A 1 86 ? -1.076 -8.448 -16.351 1.00 80.81 86 ALA A C 1
ATOM 718 O O . ALA A 1 86 ? -0.953 -8.467 -17.578 1.00 80.81 86 ALA A O 1
ATOM 719 N N . LEU A 1 87 ? -1.295 -7.304 -15.695 1.00 71.25 87 LEU A N 1
ATOM 720 C CA . LEU A 1 87 ? -1.359 -6.022 -16.386 1.00 71.25 87 LEU A CA 1
ATOM 721 C C . LEU A 1 87 ? 0.025 -5.500 -16.807 1.00 71.25 87 LEU A C 1
ATOM 723 O O . LEU A 1 87 ? 1.033 -5.708 -16.112 1.00 71.25 87 LEU A O 1
ATOM 727 N N . PRO A 1 88 ? 0.068 -4.732 -17.916 1.00 68.88 88 PRO A N 1
ATOM 728 C CA . PRO A 1 88 ? 1.216 -3.903 -18.249 1.00 68.88 88 PRO A CA 1
ATOM 729 C C . PRO A 1 88 ? 1.619 -2.994 -17.084 1.00 68.88 88 PRO A C 1
ATOM 731 O O . PRO A 1 88 ? 0.786 -2.593 -16.270 1.00 68.88 88 PRO A O 1
ATOM 734 N N . TRP A 1 89 ? 2.902 -2.645 -17.040 1.00 66.00 89 TRP A N 1
ATOM 735 C CA . TRP A 1 89 ? 3.447 -1.645 -16.123 1.00 66.00 89 TRP A CA 1
ATOM 736 C C . TRP A 1 89 ? 2.702 -0.305 -16.227 1.00 66.00 89 TRP A C 1
ATOM 738 O O . TRP A 1 89 ? 2.102 -0.007 -17.263 1.00 66.00 89 TRP A O 1
ATOM 748 N N . GLU A 1 90 ? 2.737 0.487 -15.151 1.00 61.78 90 GLU A N 1
ATOM 749 C CA . GLU A 1 90 ? 2.117 1.821 -15.050 1.00 61.78 90 GLU A CA 1
ATOM 750 C C . GLU A 1 90 ? 0.581 1.811 -15.158 1.00 61.78 90 GLU A C 1
ATOM 752 O O . GLU A 1 90 ? -0.059 2.830 -15.444 1.00 61.78 90 GLU A O 1
ATOM 757 N N . ARG A 1 91 ? -0.040 0.646 -14.927 1.00 59.66 91 ARG A N 1
ATOM 758 C CA . ARG A 1 91 ? -1.495 0.508 -14.870 1.00 59.66 91 ARG A CA 1
ATOM 759 C C . ARG A 1 91 ? -1.991 0.391 -13.441 1.00 59.66 91 ARG A C 1
ATOM 761 O O . ARG A 1 91 ? -1.402 -0.268 -12.586 1.00 59.66 91 ARG A O 1
ATOM 768 N N . VAL A 1 92 ? -3.141 1.018 -13.230 1.00 59.75 92 VAL A N 1
ATOM 769 C CA . VAL A 1 92 ? -3.941 0.864 -12.024 1.00 59.75 92 VAL A CA 1
ATOM 770 C C . VAL A 1 92 ? -5.089 -0.085 -12.330 1.00 59.75 92 VAL A C 1
ATOM 772 O O . VAL A 1 92 ? -5.872 0.147 -13.249 1.00 59.75 92 VAL A O 1
ATOM 775 N N . TYR A 1 93 ? -5.155 -1.160 -11.563 1.00 58.06 93 TYR A N 1
ATOM 776 C CA . TYR A 1 93 ? -6.235 -2.125 -11.516 1.00 58.06 93 TYR A CA 1
ATOM 777 C C . TYR A 1 93 ? -7.144 -1.821 -10.335 1.00 58.06 93 TYR A C 1
ATOM 779 O O . TYR A 1 93 ? -6.707 -1.788 -9.189 1.00 58.06 93 TYR A O 1
ATOM 787 N N . VAL A 1 94 ? -8.427 -1.642 -10.604 1.00 59.28 94 VAL A N 1
ATOM 788 C CA . VAL A 1 94 ? -9.444 -1.559 -9.557 1.00 59.28 94 VAL A CA 1
ATOM 789 C C . VAL A 1 94 ? -10.130 -2.909 -9.518 1.00 59.28 94 VAL A C 1
ATOM 791 O O . VAL A 1 94 ? -10.762 -3.284 -10.504 1.00 59.28 94 VAL A O 1
ATOM 794 N N . SER A 1 95 ? -10.000 -3.639 -8.412 1.00 55.97 95 SER A N 1
ATOM 795 C CA . SER A 1 95 ? -10.807 -4.839 -8.214 1.00 55.97 95 SER A CA 1
ATOM 796 C C . SER A 1 95 ? -12.242 -4.393 -7.914 1.00 55.97 95 SER A C 1
ATOM 798 O O . SER A 1 95 ? -12.439 -3.616 -6.973 1.00 55.97 95 SER A O 1
ATOM 800 N N . PRO A 1 96 ? -13.241 -4.812 -8.714 1.00 46.44 96 PRO A N 1
ATOM 801 C CA . PRO A 1 96 ? -14.594 -4.279 -8.618 1.00 46.44 96 PRO A CA 1
ATOM 802 C C . PRO A 1 96 ? -15.305 -4.651 -7.313 1.00 46.44 96 PRO A C 1
ATOM 804 O O . PRO A 1 96 ? -16.167 -3.887 -6.903 1.00 46.44 96 PRO A O 1
ATOM 807 N N . LEU A 1 97 ? -14.947 -5.757 -6.652 1.00 51.62 97 LEU A N 1
ATOM 808 C CA . LEU A 1 97 ? -15.462 -6.164 -5.340 1.00 51.62 97 LEU A CA 1
ATOM 809 C C . LEU A 1 97 ? -14.526 -7.222 -4.748 1.00 51.62 97 LEU A C 1
ATOM 811 O O . LEU A 1 97 ? -14.467 -8.332 -5.274 1.00 51.62 97 LEU A O 1
ATOM 815 N N . ASP A 1 98 ? -13.837 -6.933 -3.645 1.00 56.12 98 ASP A N 1
ATOM 816 C CA . ASP A 1 98 ? -13.108 -7.974 -2.919 1.00 56.12 98 ASP A CA 1
ATOM 817 C C . ASP A 1 98 ? -13.713 -8.247 -1.550 1.00 56.12 98 ASP A C 1
ATOM 819 O O . ASP A 1 98 ? -14.164 -7.354 -0.835 1.00 56.12 98 ASP A O 1
ATOM 823 N N . LEU A 1 99 ? -13.682 -9.526 -1.189 1.00 52.09 99 LEU A N 1
ATOM 824 C CA . LEU A 1 99 ? -13.832 -9.968 0.184 1.00 52.09 99 LEU A CA 1
ATOM 825 C C . LEU A 1 99 ? -12.462 -9.742 0.821 1.00 52.09 99 LEU A C 1
ATOM 827 O O . LEU A 1 99 ? -11.538 -10.511 0.531 1.00 52.09 99 LEU A O 1
ATOM 831 N N . ASN A 1 100 ? -12.290 -8.714 1.656 1.00 57.47 100 ASN A N 1
ATOM 832 C CA . ASN A 1 100 ? -11.079 -8.657 2.470 1.00 57.47 100 ASN A CA 1
ATOM 833 C C . ASN A 1 100 ? -11.094 -9.908 3.361 1.00 57.47 100 ASN A C 1
ATOM 835 O O . ASN A 1 100 ? -12.030 -10.116 4.123 1.00 57.47 100 ASN A O 1
ATOM 839 N N . VAL A 1 101 ? -10.130 -10.811 3.174 1.00 58.91 101 VAL A N 1
ATOM 840 C CA . VAL A 1 101 ? -10.004 -12.015 4.001 1.00 58.91 101 VAL A CA 1
ATOM 841 C C . VAL A 1 101 ? -8.758 -11.849 4.849 1.00 58.91 101 VAL A C 1
ATOM 843 O O . VAL A 1 101 ? -7.634 -11.942 4.334 1.00 58.91 101 VAL A O 1
ATOM 846 N N . GLU A 1 102 ? -8.966 -11.613 6.139 1.00 59.09 102 GLU A N 1
ATOM 847 C CA . GLU A 1 102 ? -7.913 -11.584 7.148 1.00 59.09 102 GLU A CA 1
ATOM 848 C C . GLU A 1 102 ? -8.020 -12.830 8.018 1.00 59.09 102 GLU A C 1
ATOM 850 O O . GLU A 1 102 ? -9.094 -13.166 8.510 1.00 59.09 102 GLU A O 1
ATOM 855 N N . HIS A 1 103 ? -6.912 -13.563 8.164 1.00 58.75 103 HIS A N 1
ATOM 856 C CA . HIS A 1 103 ? -6.861 -14.793 8.967 1.00 58.75 103 HIS A CA 1
ATOM 857 C C . HIS A 1 103 ? -7.928 -15.844 8.584 1.00 58.75 103 HIS A C 1
ATOM 859 O O . HIS A 1 103 ? -8.375 -16.624 9.418 1.00 58.75 103 HIS A O 1
ATOM 865 N N . GLY A 1 104 ? -8.352 -15.869 7.315 1.00 57.97 104 GLY A N 1
ATOM 866 C CA . GLY A 1 104 ? -9.379 -16.795 6.821 1.00 57.97 104 GLY A CA 1
ATOM 867 C C . GLY A 1 104 ? -10.826 -16.356 7.077 1.00 57.97 104 GLY A C 1
ATOM 868 O O . GLY A 1 104 ? -11.743 -17.048 6.640 1.00 57.97 104 GLY A O 1
ATOM 869 N N . VAL A 1 105 ? -11.049 -15.203 7.717 1.00 54.06 105 VAL A N 1
ATOM 870 C CA . VAL A 1 105 ? -12.382 -14.637 7.954 1.00 54.06 105 VAL A CA 1
ATOM 871 C C . VAL A 1 105 ? -12.679 -13.574 6.904 1.00 54.06 105 VAL A C 1
ATOM 873 O O . VAL A 1 105 ? -11.867 -12.687 6.656 1.00 54.06 105 VAL A O 1
ATOM 876 N N . ILE A 1 106 ? -13.844 -13.685 6.268 1.00 57.12 106 ILE A N 1
ATOM 877 C CA . ILE A 1 106 ? -14.362 -12.661 5.360 1.00 57.12 106 ILE A CA 1
ATOM 878 C C . ILE A 1 106 ? -14.782 -11.455 6.196 1.00 57.12 106 ILE A C 1
ATOM 880 O O . ILE A 1 106 ? -15.744 -11.540 6.959 1.00 57.12 106 ILE A O 1
ATOM 884 N N . ASP A 1 107 ? -14.096 -10.341 5.996 1.00 50.38 107 ASP A N 1
ATOM 885 C CA . ASP A 1 107 ? -14.491 -9.046 6.519 1.00 50.38 107 ASP A CA 1
ATOM 886 C C . ASP A 1 107 ? -15.656 -8.496 5.680 1.00 50.38 107 ASP A C 1
ATOM 888 O O . ASP A 1 107 ? -15.652 -8.568 4.444 1.00 50.38 107 ASP A O 1
ATOM 892 N N . ARG A 1 108 ? -16.702 -8.011 6.350 1.00 44.16 108 ARG A N 1
ATOM 893 C CA . ARG A 1 108 ? -17.868 -7.368 5.726 1.00 44.16 108 ARG A CA 1
ATOM 894 C C . ARG A 1 108 ? -18.037 -5.991 6.371 1.00 44.16 108 ARG A C 1
ATOM 896 O O . ARG A 1 108 ? -18.028 -5.944 7.600 1.00 44.16 108 ARG A O 1
ATOM 903 N N . PRO A 1 109 ? -18.275 -4.911 5.595 1.00 45.38 109 PRO A N 1
ATOM 904 C CA . PRO A 1 109 ? -18.741 -4.886 4.200 1.00 45.38 109 PRO A CA 1
ATOM 905 C C . PRO A 1 109 ? -17.634 -4.917 3.116 1.00 45.38 109 PRO A C 1
ATOM 907 O O . PRO A 1 109 ? -16.444 -4.944 3.399 1.00 45.38 109 PRO A O 1
ATOM 910 N N . PHE A 1 110 ? -18.050 -5.009 1.846 1.00 51.16 110 PHE A N 1
ATOM 911 C CA . PHE A 1 110 ? -17.236 -5.350 0.661 1.00 51.16 110 PHE A CA 1
ATOM 912 C C . PHE A 1 110 ? -16.277 -4.244 0.205 1.00 51.16 110 PHE A C 1
ATOM 914 O O . PHE A 1 110 ? -16.613 -3.461 -0.682 1.00 51.16 110 PHE A O 1
ATOM 921 N N . ASN A 1 111 ? -15.120 -4.087 0.834 1.00 53.62 111 ASN A N 1
ATOM 922 C CA . ASN A 1 111 ? -14.231 -2.961 0.541 1.00 53.62 111 ASN A CA 1
ATOM 923 C C . ASN A 1 111 ? -13.566 -3.091 -0.847 1.00 53.62 111 ASN A C 1
ATOM 925 O O . ASN A 1 111 ? -12.885 -4.086 -1.114 1.00 53.62 111 ASN A O 1
ATOM 929 N N . PRO A 1 112 ? -13.729 -2.112 -1.757 1.00 52.09 112 PRO A N 1
ATOM 930 C CA . PRO A 1 112 ? -13.054 -2.138 -3.046 1.00 52.09 112 PRO A CA 1
ATOM 931 C C . PRO A 1 112 ? -11.542 -2.016 -2.849 1.00 52.09 112 PRO A C 1
ATOM 933 O O . PRO A 1 112 ? -11.058 -1.265 -1.997 1.00 52.09 112 PRO A O 1
ATOM 936 N N . ILE A 1 113 ? -10.801 -2.756 -3.672 1.00 61.44 113 ILE A N 1
ATOM 937 C CA . ILE A 1 113 ? -9.346 -2.812 -3.613 1.00 61.44 113 ILE A CA 1
ATOM 938 C C . ILE A 1 113 ? -8.761 -2.149 -4.847 1.00 61.44 113 ILE A C 1
ATOM 940 O O . ILE A 1 113 ? -9.040 -2.537 -5.984 1.00 61.44 113 ILE A O 1
ATOM 944 N N . LEU A 1 114 ? -7.875 -1.190 -4.618 1.00 56.91 114 LEU A N 1
ATOM 945 C CA . LEU A 1 114 ? -7.151 -0.510 -5.672 1.00 56.91 114 LEU A CA 1
ATOM 946 C C . LEU A 1 114 ? -5.708 -0.988 -5.723 1.00 56.91 114 LEU A C 1
ATOM 948 O O . LEU A 1 114 ? -4.949 -0.731 -4.798 1.00 56.91 114 LEU A O 1
ATOM 952 N N . ASN A 1 115 ? -5.337 -1.657 -6.809 1.00 61.62 115 ASN A N 1
ATOM 953 C CA . ASN A 1 115 ? -3.989 -2.134 -7.071 1.00 61.62 115 ASN A CA 1
ATOM 954 C C . ASN A 1 115 ? -3.315 -1.235 -8.109 1.00 61.62 115 ASN A C 1
ATOM 956 O O . ASN A 1 115 ? -3.814 -1.084 -9.218 1.00 61.62 115 ASN A O 1
ATOM 960 N N . ALA A 1 116 ? -2.165 -0.660 -7.801 1.00 56.34 116 ALA A N 1
ATOM 961 C CA . ALA A 1 116 ? -1.372 0.088 -8.767 1.00 56.34 116 ALA A CA 1
ATOM 962 C C . ALA A 1 116 ? -0.008 -0.572 -8.944 1.00 56.34 116 ALA A C 1
ATOM 964 O O . ALA A 1 116 ? 0.633 -0.918 -7.952 1.00 56.34 116 ALA A O 1
ATOM 965 N N . LYS A 1 117 ? 0.410 -0.760 -10.201 1.00 63.94 117 LYS A N 1
ATOM 966 C CA . LYS A 1 117 ? 1.706 -1.339 -10.566 1.00 63.94 117 LYS A CA 1
ATOM 967 C C . LYS A 1 117 ? 2.609 -0.245 -11.128 1.00 63.94 117 LYS A C 1
ATOM 969 O O . LYS A 1 117 ? 2.489 0.116 -12.299 1.00 63.94 117 LYS A O 1
ATOM 974 N N . GLY A 1 118 ? 3.504 0.273 -10.293 1.00 62.44 118 GLY A N 1
ATOM 975 C CA . GLY A 1 118 ? 4.532 1.230 -10.708 1.00 62.44 118 GLY A CA 1
ATOM 976 C C . GLY A 1 118 ? 5.722 0.523 -11.359 1.00 62.44 118 GLY A C 1
ATOM 977 O O . GLY A 1 118 ? 6.150 -0.534 -10.887 1.00 62.44 118 GLY A O 1
ATOM 978 N N . ASP A 1 119 ? 6.255 1.092 -12.443 1.00 64.81 119 ASP A N 1
ATOM 979 C CA . ASP A 1 119 ? 7.576 0.716 -12.951 1.00 64.81 119 ASP A CA 1
ATOM 980 C C . ASP A 1 119 ? 8.631 1.465 -12.141 1.00 64.81 119 ASP A C 1
ATOM 982 O O . ASP A 1 119 ? 8.779 2.682 -12.254 1.00 64.81 119 ASP A O 1
ATOM 986 N N . SER A 1 120 ? 9.353 0.733 -11.300 1.00 57.59 120 SER A N 1
ATOM 987 C CA . SER A 1 120 ? 10.321 1.327 -10.391 1.00 57.59 120 SER A CA 1
ATOM 988 C C . SER A 1 120 ? 11.482 2.007 -11.120 1.00 57.59 120 SER A C 1
ATOM 990 O O . SER A 1 120 ? 12.108 2.865 -10.510 1.00 57.59 120 SER A O 1
ATOM 992 N N . LEU A 1 121 ? 11.797 1.681 -12.388 1.00 51.97 121 LEU A N 1
ATOM 993 C CA . LEU A 1 121 ? 13.061 2.129 -12.998 1.00 51.97 121 LEU A CA 1
ATOM 994 C C . LEU A 1 121 ? 13.131 2.230 -14.542 1.00 51.97 121 LEU A C 1
ATOM 996 O O . LEU A 1 121 ? 14.232 2.424 -15.061 1.00 51.97 121 LEU A O 1
ATOM 1000 N N . ARG A 1 122 ? 12.047 2.200 -15.331 1.00 49.09 122 ARG A N 1
ATOM 1001 C CA . ARG A 1 122 ? 12.194 2.348 -16.804 1.00 49.09 122 ARG A CA 1
ATOM 1002 C C . ARG A 1 122 ? 12.748 3.701 -17.275 1.00 49.09 122 ARG A C 1
ATOM 1004 O O . ARG A 1 122 ? 13.457 3.743 -18.277 1.00 49.09 122 ARG A O 1
ATOM 1011 N N . ARG A 1 123 ? 12.489 4.816 -16.577 1.00 47.47 123 ARG A N 1
ATOM 1012 C CA . ARG A 1 123 ? 12.947 6.155 -17.024 1.00 47.47 123 ARG A CA 1
ATOM 1013 C C . ARG A 1 123 ? 14.403 6.511 -16.685 1.00 47.47 123 ARG A C 1
ATOM 1015 O O . ARG A 1 123 ? 14.853 7.575 -17.093 1.00 47.47 123 ARG A O 1
ATOM 1022 N N . ARG A 1 124 ? 15.156 5.644 -15.994 1.00 45.31 124 ARG A N 1
ATOM 1023 C CA . ARG A 1 124 ? 16.578 5.877 -15.646 1.00 45.31 124 ARG A CA 1
ATOM 1024 C C . ARG A 1 124 ? 17.533 4.851 -16.277 1.00 45.31 124 ARG A C 1
ATOM 1026 O O . ARG A 1 124 ? 18.656 4.674 -15.817 1.00 45.31 124 ARG A O 1
ATOM 1033 N N . TRP A 1 125 ? 17.080 4.175 -17.334 1.00 44.03 125 TRP A N 1
ATOM 1034 C CA . TRP A 1 125 ? 17.753 3.051 -17.995 1.00 44.03 125 TRP A CA 1
ATOM 1035 C C . TRP A 1 125 ? 18.760 3.488 -19.080 1.00 44.03 125 TRP A C 1
ATOM 1037 O O . TRP A 1 125 ? 18.828 2.890 -20.144 1.00 44.03 125 TRP A O 1
ATOM 1047 N N . GLU A 1 126 ? 19.550 4.537 -18.837 1.00 46.59 126 GLU A N 1
ATOM 1048 C CA . GLU A 1 126 ? 20.754 4.827 -19.647 1.00 46.59 126 GLU A CA 1
ATOM 1049 C C . GLU A 1 126 ? 22.061 4.589 -18.864 1.00 46.59 126 GLU A C 1
ATOM 1051 O O . GLU A 1 126 ? 23.148 4.764 -19.402 1.00 46.59 126 GLU A O 1
ATOM 1056 N N . GLY A 1 127 ? 21.997 4.126 -17.607 1.00 39.28 127 GLY A N 1
ATOM 1057 C CA . GLY A 1 127 ? 23.187 3.977 -16.763 1.00 39.28 127 GLY A CA 1
ATOM 1058 C C . GLY A 1 127 ? 23.104 2.843 -15.746 1.00 39.28 127 GLY A C 1
ATOM 1059 O O . GLY A 1 127 ? 22.823 3.077 -14.578 1.00 39.28 127 GLY A O 1
ATOM 1060 N N . ASN A 1 128 ? 23.363 1.625 -16.218 1.00 46.56 128 ASN A N 1
ATOM 1061 C CA . ASN A 1 128 ? 24.008 0.506 -15.520 1.00 46.56 128 ASN A CA 1
ATOM 1062 C C . ASN A 1 128 ? 23.817 0.394 -13.984 1.00 46.56 128 ASN A C 1
ATOM 1064 O O . ASN A 1 128 ? 24.653 0.858 -13.214 1.00 46.56 128 ASN A O 1
ATOM 1068 N N . PHE A 1 129 ? 22.783 -0.332 -13.546 1.00 41.56 129 PHE A N 1
ATOM 1069 C CA . PHE A 1 129 ? 22.747 -0.984 -12.232 1.00 41.56 129 PHE A CA 1
ATOM 1070 C C . PHE A 1 129 ? 22.126 -2.379 -12.370 1.00 41.56 129 PHE A C 1
ATOM 1072 O O . PHE A 1 129 ? 20.948 -2.533 -12.687 1.00 41.56 129 PHE A O 1
ATOM 1079 N N . ALA A 1 130 ? 22.930 -3.409 -12.112 1.00 36.03 130 ALA A N 1
ATOM 1080 C CA . ALA A 1 130 ? 22.469 -4.775 -11.912 1.00 36.03 130 ALA A CA 1
ATOM 1081 C C . ALA A 1 130 ? 21.864 -4.888 -10.501 1.00 36.03 130 ALA A C 1
ATOM 1083 O O . ALA A 1 130 ? 22.560 -5.226 -9.548 1.00 36.03 130 ALA A O 1
ATOM 1084 N N . GLY A 1 131 ? 20.586 -4.538 -10.338 1.00 43.72 131 GLY A N 1
ATOM 1085 C CA . GLY A 1 131 ? 19.924 -4.659 -9.038 1.00 43.72 131 GLY A CA 1
ATOM 1086 C C . GLY A 1 131 ? 18.507 -4.094 -8.990 1.00 43.72 131 GLY A C 1
ATOM 1087 O O . GLY A 1 131 ? 18.334 -2.890 -8.864 1.00 43.72 131 GLY A O 1
ATOM 1088 N N . ALA A 1 132 ? 17.531 -5.007 -9.007 1.00 44.34 132 ALA A N 1
ATOM 1089 C CA . ALA A 1 132 ? 16.111 -4.856 -8.662 1.00 44.34 132 ALA A CA 1
ATOM 1090 C C . ALA A 1 132 ? 15.188 -4.068 -9.623 1.00 44.34 132 ALA A C 1
ATOM 1092 O O . ALA A 1 132 ? 15.044 -2.854 -9.545 1.00 44.34 132 ALA A O 1
ATOM 1093 N N . SER A 1 133 ? 14.406 -4.813 -10.416 1.00 46.81 133 SER A N 1
ATOM 1094 C CA . SER A 1 133 ? 13.138 -4.346 -11.004 1.00 46.81 133 SER A CA 1
ATOM 1095 C C . SER A 1 133 ? 11.986 -5.188 -10.457 1.00 46.81 133 SER A C 1
ATOM 1097 O O . SER A 1 133 ? 11.403 -6.010 -11.160 1.00 46.81 133 SER A O 1
ATOM 1099 N N . ALA A 1 134 ? 11.687 -5.029 -9.168 1.00 51.06 134 ALA A N 1
ATOM 1100 C CA . ALA A 1 134 ? 10.448 -5.551 -8.607 1.00 51.06 134 ALA A CA 1
ATOM 1101 C C . ALA A 1 134 ? 9.329 -4.511 -8.817 1.00 51.06 134 ALA A C 1
ATOM 1103 O O . ALA A 1 134 ? 9.552 -3.342 -8.488 1.00 51.06 134 ALA A O 1
ATOM 1104 N N . PRO A 1 135 ? 8.151 -4.895 -9.347 1.00 57.56 135 PRO A N 1
ATOM 1105 C CA . PRO A 1 135 ? 6.985 -4.018 -9.375 1.00 57.56 135 PRO A CA 1
ATOM 1106 C C . PRO A 1 135 ? 6.650 -3.519 -7.972 1.00 57.56 135 PRO A C 1
ATOM 1108 O O . PRO A 1 135 ? 6.532 -4.319 -7.042 1.00 57.56 135 PRO A O 1
ATOM 1111 N N . LEU A 1 136 ? 6.429 -2.212 -7.829 1.00 63.88 136 LEU A N 1
ATOM 1112 C CA . LEU A 1 136 ? 5.689 -1.693 -6.685 1.00 63.88 136 LEU A CA 1
ATOM 1113 C C . LEU A 1 136 ? 4.217 -2.042 -6.913 1.00 63.88 136 LEU A C 1
ATOM 1115 O O . LEU A 1 136 ? 3.575 -1.432 -7.766 1.00 63.88 136 LEU A O 1
ATOM 1119 N N . VAL A 1 137 ? 3.697 -3.021 -6.171 1.00 69.06 137 VAL A N 1
ATOM 1120 C CA . VAL A 1 137 ? 2.258 -3.296 -6.114 1.00 69.06 137 VAL A CA 1
ATOM 1121 C C . VAL A 1 137 ? 1.702 -2.611 -4.872 1.00 69.06 137 VAL A C 1
ATOM 1123 O O . VAL A 1 137 ? 1.921 -3.066 -3.747 1.00 69.06 137 VAL A O 1
ATOM 1126 N N . LEU A 1 138 ? 1.021 -1.490 -5.092 1.00 69.19 138 LEU A N 1
ATOM 1127 C CA . LEU A 1 138 ?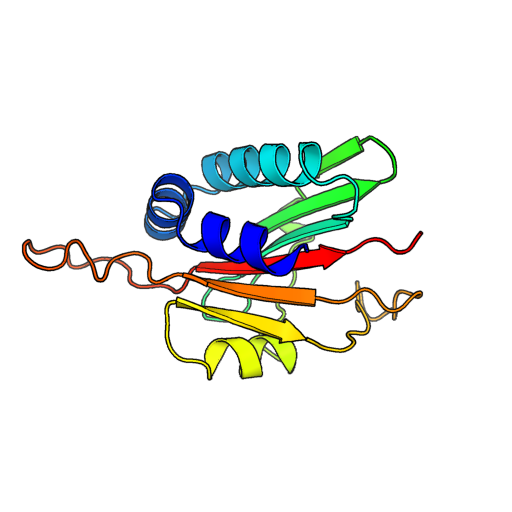 0.337 -0.726 -4.056 1.00 69.19 138 LEU A CA 1
ATOM 1128 C C . LEU A 1 138 ? -1.120 -1.162 -4.009 1.00 69.19 138 LEU A C 1
ATOM 1130 O O . LEU A 1 138 ? -1.817 -1.020 -5.007 1.00 69.19 138 LEU A O 1
ATOM 1134 N N . ASN A 1 139 ? -1.573 -1.667 -2.870 1.00 72.44 139 ASN A N 1
ATOM 1135 C CA . ASN A 1 139 ? -2.940 -2.134 -2.681 1.00 72.44 139 ASN A CA 1
ATOM 1136 C C . ASN A 1 139 ? -3.618 -1.296 -1.590 1.00 72.44 139 ASN A C 1
ATOM 1138 O O . ASN A 1 139 ? -3.110 -1.222 -0.471 1.00 72.44 139 ASN A O 1
ATOM 1142 N N . VAL A 1 140 ? -4.717 -0.625 -1.940 1.00 75.56 140 VAL A N 1
ATOM 1143 C CA . VAL A 1 140 ? -5.465 0.275 -1.050 1.00 75.56 140 VAL A CA 1
ATOM 1144 C C . VAL A 1 140 ? -6.871 -0.264 -0.836 1.00 75.56 140 VAL A C 1
ATOM 1146 O O . VAL A 1 140 ? -7.571 -0.538 -1.810 1.00 75.56 140 VAL A O 1
ATOM 1149 N N . LEU A 1 141 ? -7.272 -0.390 0.427 1.00 76.25 141 LEU A N 1
ATOM 1150 C CA . LEU A 1 141 ? -8.622 -0.759 0.840 1.00 76.25 141 LEU A CA 1
ATOM 1151 C C . LEU A 1 141 ? -9.402 0.516 1.167 1.00 76.25 141 LEU A C 1
ATOM 1153 O O . LEU A 1 141 ? -8.928 1.319 1.974 1.00 76.25 141 LEU A O 1
ATOM 1157 N N . LEU A 1 142 ? -10.567 0.712 0.551 1.00 73.75 142 LEU A N 1
ATOM 1158 C CA . LEU A 1 142 ? -11.465 1.806 0.939 1.00 73.75 142 LEU A CA 1
ATOM 1159 C C . LEU A 1 142 ? -12.330 1.378 2.124 1.00 73.75 142 LEU A C 1
ATOM 1161 O O . LEU A 1 142 ? -12.761 0.232 2.157 1.00 73.75 142 LEU A O 1
ATOM 1165 N N . ASP A 1 143 ? -12.575 2.285 3.061 1.00 67.50 143 ASP A N 1
ATOM 1166 C CA . ASP A 1 143 ? -13.567 2.117 4.121 1.00 67.50 143 ASP A CA 1
ATOM 1167 C C . ASP A 1 143 ? -14.967 2.419 3.559 1.00 67.50 143 ASP A C 1
ATOM 1169 O O . ASP A 1 143 ? -15.121 3.333 2.739 1.00 67.50 143 ASP A O 1
ATOM 1173 N N . HIS A 1 144 ? -15.990 1.667 3.971 1.00 60.91 144 HIS A N 1
ATOM 1174 C CA . HIS A 1 144 ? -17.376 2.045 3.671 1.00 60.91 144 HIS A CA 1
ATOM 1175 C C . HIS A 1 144 ? -17.869 3.008 4.741 1.00 60.91 144 HIS A C 1
ATOM 1177 O O . HIS A 1 144 ? -17.754 2.723 5.930 1.00 60.91 144 HIS A O 1
ATOM 1183 N N . LEU A 1 145 ? -18.462 4.118 4.304 1.00 43.75 145 LEU A N 1
ATOM 1184 C CA . LEU A 1 145 ? -19.377 4.895 5.141 1.00 43.75 145 LEU A CA 1
ATOM 1185 C C . LEU A 1 145 ? -20.601 4.057 5.535 1.00 43.75 145 LEU A C 1
ATOM 1187 O O . LEU A 1 145 ? -21.093 3.295 4.668 1.00 43.75 145 LEU A O 1
#

Organism: Aeromonas caviae (NCBI:txid648)